Protein AF-A0A0H5C842-F1 (afdb_monomer_lite)

InterPro domains:
  IPR018628 Cytochrome c oxidase assembly factor 3, mitochondrial, coiled-coil domain [PF09813] (20-65)
  IPR041752 Cytochrome c oxidase assembly factor 3, mitochondrial [PTHR15642] (4-77)

Foldseek 3Di:
DPPDDDPQADPPPRDGDPVVVVVCVVCPVVVVVVVVVVVCVVVVVVVVCVVVVVPDDCPVPDDPDDDPVVVVVVVVVVVVVVVVVVD

Radius of gyration: 29.16 Å; chains: 1; bounding box: 61×29×68 Å

Organism: Cyberlindnera jadinii (strain ATCC 18201 / CBS 1600 / BCRC 20928 / JCM 3617 / NBRC 0987 / NRRL Y-1542) (NCBI:txid983966)

pLDDT: mean 88.62, std 8.91, range [53.62, 98.56]

Sequence (87 aa):
MALQQSKYHDPRTFKMTPAMIRARRPFFWKNAATFAVLSTITVSIYAYTYSFLGKDDFSDVPIPPITEEELTKLKKEYMAEQAANKK

Secondary structure (DSSP, 8-state):
---PPPTTB-TTT-PBPHHHHHHHHHHHHHHHHHHHHHHHHHHHHHHHHHHHHTT--GGGSPPPP--HHHHHHHHHHHHHHHHHHT-

Structure (mmCIF, N/CA/C/O backbone):
data_AF-A0A0H5C842-F1
#
_entry.id   AF-A0A0H5C842-F1
#
loop_
_atom_site.group_PDB
_atom_site.id
_atom_site.type_symbol
_atom_site.label_atom_id
_atom_site.label_alt_id
_atom_site.label_comp_id
_atom_site.label_asym_id
_atom_site.label_entity_id
_atom_site.label_seq_id
_atom_site.pdbx_PDB_ins_code
_atom_site.Cartn_x
_atom_site.Cartn_y
_atom_site.Cartn_z
_atom_site.occupancy
_atom_site.B_iso_or_equiv
_atom_site.auth_seq_id
_atom_site.auth_comp_id
_atom_site.auth_asym_id
_atom_site.auth_atom_id
_atom_site.pdbx_PDB_model_num
ATOM 1 N N . MET A 1 1 ? 33.652 -12.775 -3.102 1.00 54.34 1 MET A N 1
A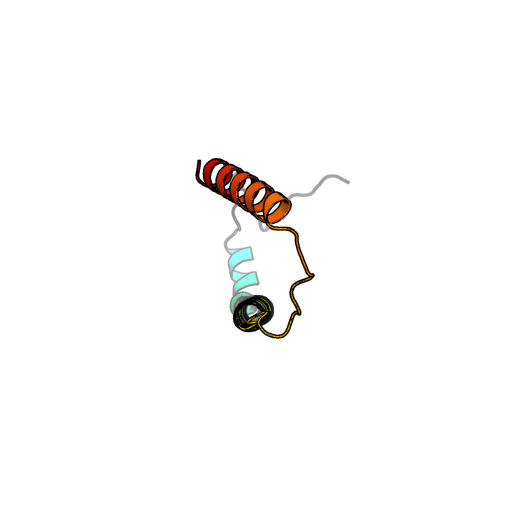TOM 2 C CA . MET A 1 1 ? 33.178 -12.591 -4.492 1.00 54.34 1 MET A CA 1
ATOM 3 C C . MET A 1 1 ? 32.982 -11.098 -4.703 1.00 54.34 1 MET A C 1
ATOM 5 O O . MET A 1 1 ? 32.210 -10.510 -3.958 1.00 54.34 1 MET A O 1
ATOM 9 N N . ALA A 1 2 ? 33.735 -10.453 -5.597 1.00 64.62 2 ALA A N 1
ATOM 10 C CA . ALA A 1 2 ? 33.520 -9.030 -5.874 1.00 64.62 2 ALA A CA 1
ATOM 11 C C . ALA A 1 2 ? 32.130 -8.849 -6.507 1.00 64.62 2 ALA A C 1
ATOM 13 O O . ALA A 1 2 ? 31.785 -9.591 -7.429 1.00 64.62 2 ALA A O 1
ATOM 14 N N . LEU A 1 3 ? 31.332 -7.902 -6.005 1.00 74.94 3 LEU A N 1
ATOM 15 C CA . LEU A 1 3 ? 30.030 -7.565 -6.585 1.00 74.94 3 LEU A CA 1
ATOM 16 C C . LEU A 1 3 ? 30.260 -6.909 -7.953 1.00 74.94 3 LEU A C 1
ATOM 18 O O . LEU A 1 3 ? 30.462 -5.702 -8.057 1.00 74.94 3 LEU A O 1
ATOM 22 N N . GLN A 1 4 ? 30.283 -7.728 -9.005 1.00 79.19 4 GLN A N 1
ATOM 23 C CA . GLN A 1 4 ? 30.327 -7.271 -10.391 1.00 79.19 4 GLN A CA 1
ATOM 24 C C . GLN A 1 4 ? 29.089 -6.411 -10.657 1.00 79.19 4 GLN A C 1
ATOM 26 O O . GLN A 1 4 ? 27.957 -6.867 -10.479 1.00 79.19 4 GLN A O 1
ATOM 31 N N . GLN A 1 5 ? 29.293 -5.159 -11.066 1.00 77.94 5 GLN A N 1
ATOM 32 C CA . GLN A 1 5 ? 28.170 -4.276 -11.355 1.00 77.94 5 GLN A CA 1
ATOM 33 C C . GLN A 1 5 ? 27.404 -4.758 -12.591 1.00 77.94 5 GLN A C 1
ATOM 35 O O . GLN A 1 5 ? 27.980 -5.131 -13.614 1.00 77.94 5 GLN A O 1
ATOM 40 N N . SER A 1 6 ? 26.074 -4.759 -12.489 1.00 82.56 6 SER A N 1
ATOM 41 C CA . SER A 1 6 ? 25.204 -5.198 -13.578 1.00 82.56 6 SER A CA 1
ATOM 42 C C . SER A 1 6 ? 25.316 -4.240 -14.769 1.00 82.56 6 SER A C 1
ATOM 44 O O . SER A 1 6 ? 25.100 -3.039 -14.617 1.00 82.56 6 SER A O 1
ATOM 46 N N . LYS A 1 7 ? 25.493 -4.786 -15.980 1.00 86.75 7 LYS A N 1
ATOM 47 C CA . LYS A 1 7 ? 25.502 -4.026 -17.251 1.00 86.75 7 LYS A CA 1
ATOM 48 C C . LYS A 1 7 ? 24.196 -3.271 -17.544 1.00 86.75 7 LYS A C 1
ATOM 50 O O . LYS A 1 7 ? 24.127 -2.465 -18.467 1.00 86.75 7 LYS A O 1
ATOM 55 N N . TYR A 1 8 ? 23.139 -3.562 -16.793 1.00 89.62 8 TYR A N 1
ATOM 56 C CA . TYR A 1 8 ? 21.821 -2.969 -16.964 1.00 89.62 8 TYR A CA 1
ATOM 57 C C . TYR A 1 8 ? 21.620 -1.690 -16.133 1.00 89.62 8 TYR A C 1
ATOM 59 O O . TYR A 1 8 ? 20.639 -0.979 -16.345 1.00 89.62 8 TYR A O 1
ATOM 67 N N . HIS A 1 9 ? 22.551 -1.361 -15.236 1.00 90.94 9 HIS A N 1
ATOM 68 C CA . HIS A 1 9 ? 22.518 -0.137 -14.438 1.00 90.94 9 HIS A CA 1
ATOM 69 C C . HIS A 1 9 ? 23.706 0.759 -14.789 1.00 90.94 9 HIS A C 1
ATOM 71 O O . HIS A 1 9 ? 24.807 0.270 -15.029 1.00 90.94 9 HIS A O 1
ATOM 77 N N . ASP A 1 10 ? 23.475 2.069 -14.817 1.00 90.62 10 ASP A N 1
ATOM 78 C CA . ASP A 1 10 ? 24.551 3.047 -14.949 1.00 90.62 10 ASP A CA 1
ATOM 79 C C . ASP A 1 10 ? 25.431 3.015 -13.680 1.00 90.62 10 ASP A C 1
ATOM 81 O O . ASP A 1 10 ? 24.894 3.186 -12.583 1.00 90.62 10 ASP A O 1
ATOM 85 N N . PRO A 1 11 ? 26.757 2.818 -13.788 1.00 87.25 11 PRO A N 1
ATOM 86 C CA . PRO A 1 11 ? 27.644 2.713 -12.628 1.00 87.25 11 PRO A CA 1
ATOM 87 C C . PRO A 1 11 ? 27.789 4.022 -11.839 1.00 87.25 11 PRO A C 1
ATOM 89 O O . PRO A 1 11 ? 28.187 3.997 -10.677 1.00 87.25 11 PRO A O 1
ATOM 92 N N . ARG A 1 12 ? 27.485 5.173 -12.453 1.00 87.50 12 ARG A N 1
ATOM 93 C CA . ARG A 1 12 ? 27.600 6.496 -11.824 1.00 87.50 12 ARG A CA 1
ATOM 94 C C . ARG A 1 12 ? 26.269 6.989 -11.281 1.00 87.50 12 ARG A C 1
ATOM 96 O O . ARG A 1 12 ? 26.224 7.563 -10.201 1.00 87.50 12 ARG A O 1
ATOM 103 N N . THR A 1 13 ? 25.187 6.806 -12.039 1.00 89.62 13 THR A N 1
ATOM 104 C CA . THR A 1 13 ? 23.863 7.345 -11.669 1.00 89.62 13 THR A CA 1
ATOM 105 C C . THR A 1 13 ? 22.914 6.288 -11.099 1.00 89.62 13 THR A C 1
ATOM 107 O O . THR A 1 13 ? 21.831 6.636 -10.638 1.00 89.62 13 THR A O 1
ATOM 110 N N . PHE A 1 14 ? 23.261 4.998 -11.165 1.00 87.88 14 PHE A N 1
ATOM 111 C CA . PHE A 1 14 ? 22.425 3.855 -10.753 1.00 87.88 14 PHE A CA 1
ATOM 112 C C . PHE A 1 14 ? 21.064 3.745 -11.467 1.00 87.88 14 PHE A C 1
ATOM 114 O O . PHE A 1 14 ? 20.252 2.863 -11.172 1.00 87.88 14 PHE A O 1
ATOM 121 N N . LYS A 1 15 ? 20.823 4.598 -12.468 1.00 92.00 15 LYS A N 1
ATOM 122 C CA . LYS A 1 15 ? 19.629 4.572 -13.310 1.00 92.00 15 LYS A CA 1
ATOM 123 C C . LYS A 1 15 ? 19.616 3.318 -14.175 1.00 92.00 15 LYS A C 1
ATOM 125 O O . LYS A 1 15 ? 20.657 2.772 -14.541 1.00 92.00 15 LYS A O 1
ATOM 130 N N . MET A 1 16 ? 18.415 2.867 -14.515 1.00 93.50 16 MET A N 1
ATOM 131 C CA . MET A 1 16 ? 18.240 1.766 -15.458 1.00 93.50 16 MET A CA 1
ATOM 132 C C . MET A 1 16 ? 18.662 2.207 -16.860 1.00 93.50 16 MET A C 1
ATOM 134 O O . MET A 1 16 ? 18.283 3.286 -17.317 1.00 93.50 16 MET A O 1
ATOM 138 N N . THR A 1 17 ? 19.402 1.355 -17.566 1.00 93.88 17 THR A N 1
ATOM 139 C CA . THR A 1 17 ? 19.755 1.612 -18.964 1.00 93.88 17 THR A CA 1
ATOM 140 C C . THR A 1 17 ? 18.554 1.365 -19.891 1.00 93.88 17 THR A C 1
ATOM 142 O O . THR A 1 17 ? 17.649 0.587 -19.557 1.00 93.88 17 THR A O 1
ATOM 145 N N . PRO A 1 18 ? 18.539 1.948 -21.107 1.00 93.75 18 PRO A N 1
ATOM 146 C CA . PRO A 1 18 ? 17.477 1.706 -22.090 1.00 93.75 18 PRO A CA 1
ATOM 147 C C . PRO A 1 18 ? 17.288 0.221 -22.438 1.00 93.75 18 PRO A C 1
ATOM 149 O O . PRO A 1 18 ? 16.176 -0.218 -22.742 1.00 93.75 18 PRO A O 1
ATOM 152 N N . ALA A 1 19 ? 18.363 -0.571 -22.361 1.00 92.88 19 ALA A N 1
ATOM 153 C CA . ALA A 1 19 ? 18.315 -2.016 -22.554 1.00 92.88 19 ALA A CA 1
ATOM 154 C C . ALA A 1 19 ? 17.450 -2.704 -21.486 1.00 92.88 19 ALA A C 1
ATOM 156 O O . ALA A 1 19 ? 16.593 -3.519 -21.832 1.00 92.88 19 ALA A O 1
ATOM 157 N N . MET A 1 20 ? 17.610 -2.328 -20.212 1.00 93.38 20 MET A N 1
ATOM 158 C CA . MET A 1 20 ? 16.795 -2.882 -19.129 1.00 93.38 20 MET A CA 1
ATOM 159 C C . MET A 1 20 ? 15.325 -2.488 -19.262 1.00 93.38 20 MET A C 1
ATOM 161 O O . MET A 1 20 ? 14.439 -3.319 -19.072 1.00 93.38 20 MET A O 1
ATOM 165 N N . ILE A 1 21 ? 15.058 -1.228 -19.616 1.00 93.62 21 ILE A N 1
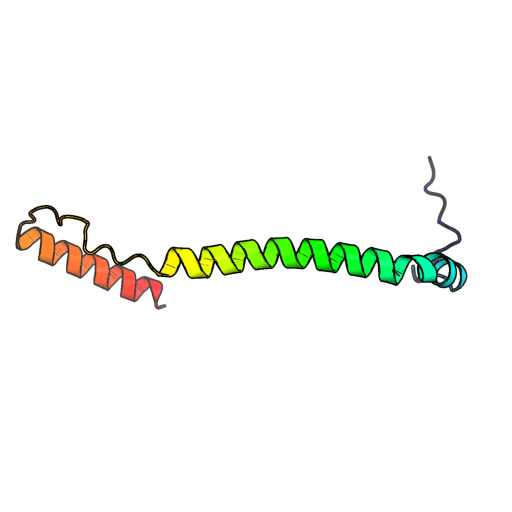ATOM 166 C CA . ILE A 1 21 ? 13.688 -0.726 -19.763 1.00 93.62 21 ILE A CA 1
ATOM 167 C C . ILE A 1 21 ? 12.943 -1.541 -20.827 1.00 93.62 21 ILE A C 1
ATOM 169 O O . ILE A 1 21 ? 11.821 -1.984 -20.582 1.00 93.62 21 ILE A O 1
ATOM 173 N N . ARG A 1 22 ? 13.574 -1.815 -21.979 1.00 94.81 22 ARG A N 1
ATOM 174 C CA . ARG A 1 22 ? 12.981 -2.675 -23.019 1.00 94.81 22 ARG A CA 1
ATOM 175 C C . ARG A 1 22 ? 12.731 -4.098 -22.537 1.00 94.81 22 ARG A C 1
ATOM 177 O O . ARG A 1 22 ? 11.652 -4.621 -22.791 1.00 94.81 22 ARG A O 1
ATOM 184 N N . ALA A 1 23 ? 13.682 -4.694 -21.819 1.00 93.56 23 ALA A N 1
ATOM 185 C CA . ALA A 1 23 ? 13.536 -6.052 -21.298 1.00 93.56 23 ALA A CA 1
ATOM 186 C C . ALA A 1 23 ? 12.341 -6.195 -20.333 1.00 93.56 23 ALA A C 1
ATOM 188 O O . ALA A 1 23 ? 11.730 -7.257 -20.260 1.00 93.56 23 ALA A O 1
ATOM 189 N N . ARG A 1 24 ? 11.973 -5.121 -19.619 1.00 93.31 24 ARG A N 1
ATOM 190 C CA . ARG A 1 24 ? 10.861 -5.122 -18.652 1.00 93.31 24 ARG A CA 1
ATOM 191 C C . ARG A 1 24 ? 9.503 -4.753 -19.246 1.00 93.31 24 ARG A C 1
ATOM 193 O O . ARG A 1 24 ? 8.488 -5.115 -18.652 1.00 93.31 24 ARG A O 1
ATOM 200 N N . ARG A 1 25 ? 9.459 -4.087 -20.410 1.00 94.06 25 ARG A N 1
ATOM 201 C CA . ARG A 1 25 ? 8.204 -3.697 -21.087 1.00 94.06 25 ARG A CA 1
ATOM 202 C C . ARG A 1 25 ? 7.142 -4.808 -21.150 1.00 94.06 25 ARG A C 1
ATOM 204 O O . ARG A 1 25 ? 6.007 -4.511 -20.788 1.00 94.06 25 ARG A O 1
ATOM 211 N N . PRO A 1 26 ? 7.452 -6.060 -21.544 1.00 95.12 26 PRO A N 1
ATOM 212 C CA . PRO A 1 26 ? 6.417 -7.089 -21.674 1.00 95.12 26 PRO A CA 1
ATOM 213 C C . PRO A 1 26 ? 5.841 -7.577 -20.334 1.00 95.12 26 PRO A C 1
ATOM 215 O O . PRO A 1 26 ? 4.748 -8.138 -20.308 1.00 95.12 26 PRO A O 1
ATOM 218 N N . PHE A 1 27 ? 6.544 -7.366 -19.218 1.00 95.38 27 PHE A N 1
ATOM 219 C CA . PHE A 1 27 ? 6.119 -7.842 -17.897 1.00 95.38 27 PHE A CA 1
ATOM 220 C C . PHE A 1 27 ? 5.385 -6.782 -17.079 1.00 95.38 27 PHE A C 1
ATOM 222 O O . PHE A 1 27 ? 4.739 -7.129 -16.096 1.00 95.38 27 PHE A O 1
ATOM 229 N N . PHE A 1 28 ? 5.459 -5.508 -17.478 1.00 94.94 28 PHE A N 1
ATOM 230 C CA . PHE A 1 28 ? 4.882 -4.404 -16.713 1.00 94.94 28 PHE A CA 1
ATOM 231 C C . PHE A 1 28 ? 3.392 -4.621 -16.428 1.00 94.94 28 PHE A C 1
ATOM 233 O O . PHE A 1 28 ? 2.988 -4.624 -15.271 1.00 94.94 28 PHE A O 1
ATOM 240 N N . TRP A 1 29 ? 2.601 -4.901 -17.466 1.00 95.62 29 TRP A N 1
ATOM 241 C CA . TRP A 1 29 ? 1.158 -5.106 -17.326 1.00 95.62 29 TRP A CA 1
ATOM 242 C C . TRP A 1 29 ? 0.799 -6.350 -16.518 1.00 95.62 29 TRP A C 1
ATOM 244 O O . TRP A 1 29 ? -0.098 -6.294 -15.684 1.00 95.62 29 TRP A O 1
ATOM 254 N N . LYS A 1 30 ? 1.526 -7.456 -16.718 1.00 96.00 30 LYS A N 1
ATOM 255 C CA . LYS A 1 30 ? 1.297 -8.698 -15.966 1.00 96.00 30 LYS A CA 1
ATOM 256 C C . LYS A 1 30 ? 1.574 -8.489 -14.478 1.00 96.00 30 LYS A C 1
ATOM 258 O O . LYS A 1 30 ? 0.748 -8.835 -13.646 1.00 96.00 30 LYS A O 1
ATOM 263 N N . ASN A 1 31 ? 2.693 -7.848 -14.153 1.00 97.06 31 ASN A N 1
ATOM 264 C CA . ASN A 1 31 ? 3.071 -7.575 -12.770 1.00 97.06 31 ASN A CA 1
ATOM 265 C C . ASN A 1 31 ? 2.142 -6.543 -12.116 1.00 97.06 31 ASN A C 1
ATOM 267 O O . ASN A 1 31 ? 1.782 -6.709 -10.955 1.00 97.06 31 ASN A O 1
ATOM 271 N N . ALA A 1 32 ? 1.729 -5.508 -12.855 1.00 97.50 32 ALA A N 1
ATOM 272 C CA . ALA A 1 32 ? 0.773 -4.515 -12.373 1.00 97.50 32 ALA A CA 1
ATOM 273 C C . ALA A 1 32 ? -0.594 -5.145 -12.072 1.00 97.50 32 ALA A C 1
ATOM 275 O O . ALA A 1 32 ? -1.174 -4.859 -11.030 1.00 97.50 32 ALA A O 1
ATOM 276 N N . ALA A 1 33 ? -1.073 -6.047 -12.934 1.00 98.06 33 ALA A N 1
ATOM 277 C CA . ALA A 1 33 ? -2.306 -6.792 -12.695 1.00 98.06 33 ALA A CA 1
ATOM 278 C C . ALA A 1 33 ? -2.197 -7.684 -11.449 1.00 98.06 33 ALA A C 1
ATOM 280 O O . ALA A 1 33 ? -3.077 -7.645 -10.595 1.00 98.06 33 ALA A O 1
ATOM 281 N N . THR A 1 34 ? -1.096 -8.428 -11.292 1.00 98.06 34 THR A N 1
ATOM 282 C CA . THR A 1 34 ? -0.861 -9.237 -10.085 1.00 98.06 34 THR A CA 1
ATOM 283 C C . THR A 1 34 ? -0.841 -8.374 -8.824 1.00 98.06 34 THR A C 1
ATOM 285 O O . THR A 1 34 ? -1.473 -8.723 -7.830 1.00 98.06 34 THR A O 1
ATOM 288 N N . PHE A 1 35 ? -0.155 -7.229 -8.864 1.00 98.06 35 PHE A N 1
ATOM 289 C CA . PHE A 1 35 ? -0.139 -6.285 -7.750 1.00 98.06 35 PHE A CA 1
ATOM 290 C C . PHE A 1 35 ? -1.543 -5.762 -7.430 1.00 98.06 35 PHE A C 1
ATOM 292 O O . PHE A 1 35 ? -1.932 -5.752 -6.265 1.00 98.06 35 PHE A O 1
ATOM 299 N N . ALA A 1 36 ? -2.318 -5.390 -8.453 1.00 98.50 36 ALA A N 1
ATOM 300 C CA . ALA A 1 36 ? -3.690 -4.933 -8.283 1.00 98.50 36 ALA A CA 1
ATOM 301 C C . ALA A 1 36 ? -4.534 -5.996 -7.572 1.00 98.50 36 ALA A C 1
ATOM 303 O O . ALA A 1 36 ? -5.112 -5.698 -6.533 1.00 98.50 36 ALA A O 1
ATOM 304 N N . VAL A 1 37 ? -4.510 -7.247 -8.043 1.00 98.56 37 VAL A N 1
ATOM 305 C CA . VAL A 1 37 ? -5.249 -8.360 -7.425 1.00 98.56 37 VAL A CA 1
ATOM 306 C C . VAL A 1 37 ? -4.877 -8.531 -5.952 1.00 98.56 37 VAL A C 1
ATOM 308 O O . VAL A 1 37 ? -5.761 -8.556 -5.097 1.00 98.56 37 VAL A O 1
ATOM 311 N N . LEU A 1 38 ? -3.580 -8.588 -5.637 1.00 98.44 38 LEU A N 1
ATOM 312 C CA . LEU A 1 38 ? -3.115 -8.730 -4.255 1.00 98.44 38 LEU A CA 1
ATOM 313 C C . LEU A 1 38 ? -3.554 -7.547 -3.381 1.00 98.44 38 LEU A C 1
ATOM 315 O O . LEU A 1 38 ? -4.005 -7.744 -2.254 1.00 98.44 38 LEU A O 1
ATOM 319 N N . SER A 1 39 ? -3.465 -6.324 -3.908 1.00 98.44 39 SER A N 1
ATOM 320 C CA . SER A 1 39 ? -3.890 -5.121 -3.189 1.00 98.44 39 SER A CA 1
ATOM 321 C C . SER A 1 39 ? -5.399 -5.109 -2.933 1.00 98.44 39 SER A C 1
ATOM 323 O O . SER A 1 39 ? -5.825 -4.813 -1.819 1.00 98.44 39 SER A O 1
ATOM 325 N N . THR A 1 40 ? -6.208 -5.495 -3.925 1.00 98.56 40 THR A N 1
ATOM 326 C CA . THR A 1 40 ? -7.669 -5.522 -3.819 1.00 98.56 40 THR A CA 1
ATOM 327 C C . THR A 1 40 ? -8.119 -6.526 -2.772 1.00 98.56 40 THR A C 1
ATOM 329 O O . THR A 1 40 ? -8.987 -6.197 -1.971 1.00 98.56 40 THR A O 1
ATOM 332 N N . ILE A 1 41 ? -7.500 -7.709 -2.721 1.00 98.38 41 ILE A N 1
ATOM 333 C CA . ILE A 1 41 ? -7.806 -8.719 -1.701 1.00 98.38 41 ILE A CA 1
ATOM 334 C C . ILE A 1 41 ? -7.573 -8.137 -0.304 1.00 98.38 41 ILE A C 1
ATOM 336 O O . ILE A 1 41 ? -8.498 -8.102 0.506 1.00 98.38 41 ILE A O 1
ATOM 340 N N . THR A 1 42 ? -6.387 -7.592 -0.037 1.00 98.12 42 THR A N 1
ATOM 341 C CA . THR A 1 42 ? -6.055 -7.032 1.282 1.00 98.12 42 THR A CA 1
ATOM 342 C C . THR A 1 42 ? -6.981 -5.879 1.676 1.00 98.12 42 THR A C 1
ATOM 344 O O . THR A 1 42 ? -7.515 -5.864 2.785 1.00 98.12 42 THR A O 1
ATOM 347 N N . VAL A 1 43 ? -7.217 -4.930 0.763 1.00 98.38 43 VAL A N 1
ATOM 348 C CA . VAL A 1 43 ? -8.099 -3.780 1.016 1.00 98.38 43 VAL A CA 1
ATOM 349 C C . VAL A 1 43 ? -9.539 -4.235 1.247 1.00 98.38 43 VAL A C 1
ATOM 351 O O . VAL A 1 43 ? -10.191 -3.723 2.152 1.00 98.38 43 VAL A O 1
ATOM 354 N N . SER A 1 44 ? -10.027 -5.217 0.483 1.00 98.00 44 SER A N 1
ATOM 355 C CA . SER A 1 44 ? -11.388 -5.742 0.639 1.00 98.00 44 SER A CA 1
ATOM 356 C C . SER A 1 44 ? -11.607 -6.406 1.996 1.00 98.00 44 SER A C 1
ATOM 358 O O . SER A 1 44 ? -12.632 -6.154 2.623 1.00 98.00 44 SER A O 1
ATOM 360 N N . ILE A 1 45 ? -10.629 -7.177 2.488 1.00 97.62 45 ILE A N 1
ATOM 361 C CA . ILE A 1 45 ? -10.691 -7.802 3.813 1.00 97.62 45 ILE A CA 1
ATOM 362 C C . ILE A 1 45 ? -10.773 -6.717 4.884 1.00 97.62 45 ILE A C 1
ATOM 364 O O . ILE A 1 45 ? -11.656 -6.759 5.734 1.00 97.62 45 ILE A O 1
ATOM 368 N N . TYR A 1 46 ? -9.891 -5.716 4.822 1.00 96.69 46 TYR A N 1
ATOM 369 C CA . TYR A 1 46 ? -9.888 -4.635 5.804 1.00 96.69 46 TYR A CA 1
ATOM 370 C C . TYR A 1 46 ? -11.185 -3.818 5.772 1.00 96.69 46 TYR A C 1
ATOM 372 O O . TYR A 1 46 ? -11.783 -3.564 6.816 1.00 96.69 46 TYR A O 1
ATOM 380 N N . ALA A 1 47 ? -11.655 -3.451 4.578 1.00 96.38 47 ALA A N 1
ATOM 381 C CA . ALA A 1 47 ? -12.892 -2.700 4.403 1.00 96.38 47 ALA A CA 1
ATOM 382 C C . ALA A 1 47 ? -14.112 -3.484 4.910 1.00 96.38 47 ALA A C 1
ATOM 384 O O . ALA A 1 47 ? -14.953 -2.922 5.614 1.00 96.38 47 ALA A O 1
ATOM 385 N N . TYR A 1 48 ? -14.185 -4.784 4.602 1.00 95.88 48 TYR A N 1
ATOM 386 C CA . TYR A 1 48 ? -15.240 -5.658 5.105 1.00 95.88 48 TYR A CA 1
ATOM 387 C C . TYR A 1 48 ? -15.218 -5.707 6.630 1.00 95.88 48 TYR A C 1
ATOM 389 O O . TYR A 1 48 ? -16.229 -5.388 7.254 1.00 95.88 48 TYR A O 1
ATOM 397 N N . THR A 1 49 ? -14.065 -6.020 7.225 1.00 95.38 49 THR A N 1
ATOM 398 C CA . THR A 1 49 ? -13.919 -6.116 8.680 1.00 95.38 49 THR A CA 1
ATOM 399 C C . THR A 1 49 ? -14.294 -4.807 9.361 1.00 95.38 49 THR A C 1
ATOM 401 O O . THR A 1 49 ? -15.080 -4.824 10.301 1.00 95.38 49 THR A O 1
ATOM 404 N N . TYR A 1 50 ? -13.818 -3.668 8.852 1.00 91.94 50 TYR A N 1
ATOM 405 C CA . TYR A 1 50 ? -14.176 -2.351 9.378 1.00 91.94 50 TYR A CA 1
ATOM 406 C C . TYR A 1 50 ? -15.691 -2.105 9.332 1.00 91.94 50 TYR A C 1
ATOM 408 O O . TYR A 1 50 ? -16.291 -1.683 10.318 1.00 91.94 50 TYR A O 1
ATOM 416 N N . SER A 1 51 ? -16.330 -2.429 8.204 1.00 89.88 51 SER A N 1
ATOM 417 C CA . SER A 1 51 ? -17.779 -2.276 8.046 1.00 89.88 51 SER A CA 1
ATOM 418 C C . SER A 1 51 ? -18.596 -3.250 8.900 1.00 89.88 51 SER A C 1
ATOM 420 O O . SER A 1 51 ? -19.754 -2.969 9.205 1.00 89.88 51 SER A O 1
ATOM 422 N N . PHE A 1 52 ? -18.036 -4.415 9.229 1.00 91.06 52 PHE A N 1
ATOM 423 C CA . PHE A 1 52 ? -18.693 -5.463 10.001 1.00 91.06 52 PHE A CA 1
ATOM 424 C C . PHE A 1 52 ? -18.625 -5.164 11.500 1.00 91.06 52 PHE A C 1
ATOM 426 O O . PHE A 1 52 ? -19.650 -5.210 12.170 1.00 91.06 52 PHE A O 1
ATOM 433 N N . LEU A 1 53 ? -17.445 -4.789 12.001 1.00 86.88 53 LEU A N 1
ATOM 434 C CA . LEU A 1 53 ? -17.208 -4.571 13.429 1.00 86.88 53 LEU A CA 1
ATOM 435 C C . LEU A 1 53 ? -18.006 -3.389 13.997 1.00 86.88 53 LEU A C 1
ATOM 437 O O . LEU A 1 53 ? -18.411 -3.418 15.149 1.00 86.88 53 LEU A O 1
ATOM 441 N N . GLY A 1 54 ? -18.261 -2.356 13.190 1.00 78.94 54 GLY A N 1
ATOM 442 C CA . GLY A 1 54 ? -18.989 -1.160 13.629 1.00 78.94 54 GLY A CA 1
ATOM 443 C C . GLY A 1 54 ? -20.508 -1.317 13.766 1.00 78.94 54 GLY A C 1
ATOM 444 O O . GLY A 1 54 ? -21.179 -0.313 13.981 1.00 78.94 54 GLY A O 1
ATOM 445 N N . LYS A 1 55 ? -21.065 -2.521 13.576 1.00 78.62 55 LYS A N 1
ATOM 446 C CA . LYS A 1 55 ? -22.519 -2.759 13.627 1.00 78.62 55 LYS A CA 1
ATOM 447 C C . LYS A 1 55 ? -23.029 -3.313 14.959 1.00 78.62 55 LYS A C 1
ATOM 449 O O . LYS A 1 55 ? -24.239 -3.464 15.089 1.00 78.62 55 LYS A O 1
ATOM 454 N N . ASP A 1 56 ? -22.146 -3.651 15.893 1.00 81.00 56 ASP A N 1
ATOM 455 C CA . ASP A 1 56 ? -22.546 -4.263 17.160 1.00 81.00 56 ASP A CA 1
ATOM 456 C C . ASP A 1 56 ? -23.060 -3.201 18.147 1.00 81.00 56 ASP A C 1
ATOM 458 O O . ASP A 1 56 ? -22.353 -2.240 18.461 1.00 81.00 56 ASP A O 1
ATOM 462 N N . ASP A 1 57 ? -24.306 -3.357 18.594 1.00 75.06 57 ASP A N 1
ATOM 463 C CA . ASP A 1 57 ? -24.961 -2.517 19.597 1.00 75.06 57 ASP A CA 1
ATOM 464 C C . ASP A 1 57 ? -25.119 -3.389 20.841 1.00 75.06 57 ASP A C 1
ATOM 466 O O . ASP A 1 57 ? -26.047 -4.197 20.903 1.00 75.06 57 ASP A O 1
ATOM 470 N N . PHE A 1 58 ? -24.184 -3.255 21.794 1.00 76.94 58 PHE A N 1
ATOM 471 C CA . PHE A 1 58 ? -24.004 -4.055 23.026 1.00 76.94 58 PHE A CA 1
ATOM 472 C C . PHE A 1 58 ? -25.205 -4.052 24.005 1.00 76.94 58 PHE A C 1
ATOM 474 O O . PHE A 1 58 ? -25.061 -4.252 25.209 1.00 76.94 58 PHE A O 1
ATOM 481 N N . SER A 1 59 ? -26.399 -3.774 23.500 1.00 80.00 59 SER A N 1
ATOM 482 C CA . SER A 1 59 ? -27.695 -3.745 24.165 1.00 80.00 59 SER A CA 1
ATOM 483 C C . SER A 1 59 ? -28.115 -5.073 24.805 1.00 80.00 59 SER A C 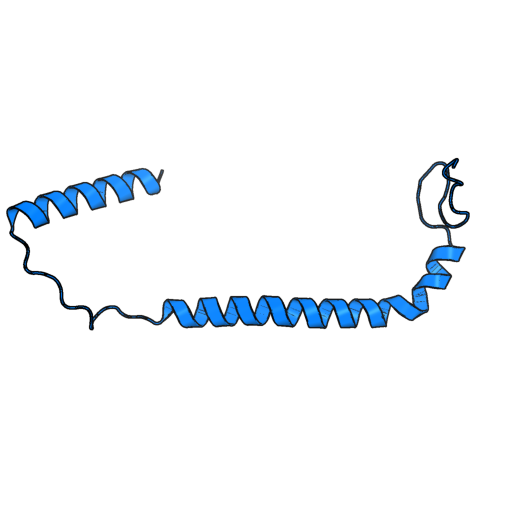1
ATOM 485 O O . SER A 1 59 ? -28.929 -5.067 25.727 1.00 80.00 59 SER A O 1
ATOM 487 N N . ASP A 1 60 ? -27.568 -6.201 24.350 1.00 83.19 60 ASP A N 1
ATOM 488 C CA . ASP A 1 60 ? -27.823 -7.541 24.882 1.00 83.19 60 ASP A CA 1
ATOM 489 C C . ASP A 1 60 ? -26.909 -7.916 26.061 1.00 83.19 60 ASP A C 1
ATOM 491 O O . ASP A 1 60 ? -27.165 -8.908 26.750 1.00 83.19 60 ASP A O 1
ATOM 495 N N . VAL A 1 61 ? -25.875 -7.117 26.339 1.00 82.38 61 VAL A N 1
ATOM 496 C CA . VAL A 1 61 ? -24.965 -7.337 27.464 1.00 82.38 61 VAL A CA 1
ATOM 497 C C . VAL A 1 61 ? -25.641 -6.871 28.762 1.00 82.38 61 VAL A C 1
ATOM 499 O O . VAL A 1 61 ? -25.873 -5.671 28.944 1.00 82.38 61 VAL A O 1
ATOM 502 N N . PRO A 1 62 ? -25.951 -7.777 29.710 1.00 82.06 62 PRO A N 1
ATOM 503 C CA . PRO A 1 62 ? -26.563 -7.386 30.972 1.00 82.06 62 PRO A CA 1
ATOM 504 C C . PRO A 1 62 ? -25.573 -6.571 31.810 1.00 82.06 62 PRO A C 1
ATOM 506 O O . PRO A 1 62 ? -24.454 -7.007 32.085 1.00 82.06 62 PRO A O 1
ATOM 509 N N . ILE A 1 63 ? -25.998 -5.386 32.246 1.00 81.31 63 ILE A N 1
ATOM 510 C CA . ILE A 1 63 ? -25.194 -4.524 33.117 1.00 81.31 63 ILE A CA 1
ATOM 511 C C . ILE A 1 63 ? -25.171 -5.151 34.522 1.00 81.31 63 ILE A C 1
ATOM 513 O O . ILE A 1 63 ? -26.241 -5.429 35.074 1.00 81.31 63 ILE A O 1
ATOM 517 N N . PRO A 1 64 ? -23.990 -5.382 35.126 1.00 83.06 64 PRO A N 1
ATOM 518 C CA . PRO A 1 64 ? -23.917 -5.876 36.494 1.00 83.06 64 PRO A CA 1
ATOM 519 C C . PRO A 1 64 ? -24.530 -4.852 37.466 1.00 83.06 64 PRO A C 1
ATOM 521 O O . PRO A 1 64 ? -24.403 -3.645 37.247 1.00 83.06 64 PRO A O 1
ATOM 524 N N . PRO A 1 65 ? -25.182 -5.298 38.552 1.00 84.00 65 PRO A N 1
ATOM 525 C CA . PRO A 1 65 ? -25.689 -4.385 39.567 1.00 84.00 65 PRO A CA 1
ATOM 526 C C . PRO A 1 65 ? -24.515 -3.647 40.224 1.00 84.00 65 PRO A C 1
ATOM 528 O O . PRO A 1 65 ? -23.594 -4.276 40.742 1.00 84.00 65 PRO A O 1
ATOM 531 N N . ILE A 1 66 ? -24.555 -2.317 40.192 1.00 82.81 66 ILE A N 1
ATOM 532 C CA . ILE A 1 66 ? -23.548 -1.424 40.779 1.00 82.81 66 ILE A CA 1
ATOM 533 C C . ILE A 1 66 ? -24.196 -0.534 41.836 1.00 82.81 66 ILE A C 1
ATOM 535 O O . ILE A 1 66 ? -25.371 -0.175 41.723 1.00 82.81 66 ILE A O 1
ATOM 539 N N . THR A 1 67 ? -23.430 -0.157 42.855 1.00 87.31 67 THR A N 1
ATOM 540 C CA . THR A 1 67 ? -23.890 0.815 43.853 1.00 87.31 67 THR A CA 1
ATOM 541 C C . THR A 1 67 ? -23.818 2.245 43.299 1.00 87.31 67 THR A C 1
ATOM 543 O O . THR A 1 67 ? -23.016 2.551 42.411 1.00 87.31 67 THR A O 1
ATOM 546 N N . GLU A 1 68 ? -24.657 3.155 43.808 1.00 85.69 68 GLU A N 1
ATOM 547 C CA . GLU A 1 68 ? -24.667 4.559 43.357 1.00 85.69 68 GLU A CA 1
ATOM 548 C C . GLU A 1 68 ? -23.319 5.258 43.606 1.00 85.69 68 GLU A C 1
ATOM 550 O O . GLU A 1 68 ? -22.864 6.061 42.786 1.00 85.69 68 GLU A O 1
ATOM 555 N N . GLU A 1 69 ? -22.639 4.911 44.701 1.00 85.56 69 GLU A N 1
ATOM 556 C CA . GLU A 1 69 ? -21.321 5.443 45.054 1.00 85.56 69 GLU A CA 1
ATOM 557 C C . GLU A 1 69 ? -20.258 5.047 44.020 1.00 85.56 69 GLU A C 1
ATOM 559 O O . GLU A 1 69 ? -19.530 5.904 43.507 1.00 85.56 69 GLU A O 1
ATOM 564 N N . GLU A 1 70 ? -20.219 3.771 43.635 1.00 85.44 70 GLU A N 1
ATOM 565 C CA . GLU A 1 70 ? -19.312 3.262 42.603 1.00 85.44 70 GLU A CA 1
ATOM 566 C C . GLU A 1 70 ? -19.593 3.902 41.240 1.00 85.44 70 GLU A C 1
ATOM 568 O O . GLU A 1 70 ? -18.655 4.312 40.552 1.00 85.44 70 GLU A O 1
ATOM 573 N N . LEU A 1 71 ? -20.868 4.092 40.876 1.00 84.75 71 LEU A N 1
ATOM 574 C CA . LEU A 1 71 ? -21.248 4.747 39.620 1.00 84.75 71 LEU A CA 1
ATOM 575 C C . LEU A 1 71 ? -20.692 6.174 39.530 1.00 84.75 71 LEU A C 1
ATOM 577 O O . LEU A 1 71 ? -20.206 6.595 38.475 1.00 84.75 71 LEU A O 1
ATOM 581 N N . THR A 1 72 ? -20.762 6.940 40.623 1.00 88.69 72 THR A N 1
ATOM 582 C CA . THR A 1 72 ? -20.219 8.306 40.634 1.00 88.69 72 THR A CA 1
ATOM 583 C C . THR A 1 72 ? -18.702 8.326 40.482 1.00 88.69 72 THR A C 1
ATOM 585 O O . THR A 1 72 ? -18.172 9.219 39.816 1.00 88.69 72 THR A O 1
ATOM 588 N N . LYS A 1 73 ? -18.005 7.339 41.055 1.00 91.25 73 LYS A N 1
ATOM 589 C CA . LYS A 1 73 ? -16.554 7.189 40.927 1.00 91.25 73 LYS A CA 1
ATOM 590 C C . LYS A 1 73 ? -16.159 6.845 39.486 1.00 91.25 73 LYS A C 1
ATOM 592 O O . LYS A 1 73 ? -15.360 7.571 38.899 1.00 91.25 73 LYS A O 1
ATOM 597 N N . LEU A 1 74 ? -16.813 5.848 38.887 1.00 88.56 74 LEU A N 1
ATOM 598 C CA . LEU A 1 74 ? -16.606 5.423 37.496 1.00 88.56 74 LEU A CA 1
ATOM 599 C C . LEU A 1 74 ? -16.847 6.557 36.488 1.00 88.56 74 LEU A C 1
ATOM 601 O O . LEU A 1 74 ? -16.050 6.764 35.576 1.00 88.56 74 LEU A O 1
ATOM 605 N N . LYS A 1 75 ? -17.913 7.351 36.669 1.00 90.25 75 LYS A N 1
ATOM 606 C CA . LYS A 1 75 ? -18.186 8.513 35.802 1.00 90.25 75 LYS A CA 1
ATOM 607 C C . LYS A 1 75 ? -17.081 9.567 35.879 1.00 90.25 75 LYS A C 1
ATOM 609 O O . LYS A 1 75 ? -16.706 10.125 34.851 1.00 90.25 75 LYS A O 1
ATOM 614 N N . LYS A 1 76 ? -16.558 9.847 37.078 1.00 92.94 76 LYS A N 1
ATOM 615 C CA . LYS A 1 76 ? -15.458 10.808 37.265 1.00 92.94 76 LYS A CA 1
ATOM 616 C C . LYS A 1 76 ? -14.175 10.328 36.591 1.00 92.94 76 LYS A C 1
ATOM 618 O O . LYS A 1 76 ? -13.529 11.125 35.915 1.00 92.94 76 LYS A O 1
ATOM 623 N N . GLU A 1 77 ? -13.840 9.048 36.749 1.00 90.81 77 GLU A N 1
ATOM 624 C CA . GLU A 1 77 ? -12.678 8.422 36.106 1.00 90.81 77 GLU A CA 1
ATOM 625 C C . GLU A 1 77 ? -12.797 8.487 34.574 1.00 90.81 77 GLU A C 1
ATOM 627 O O 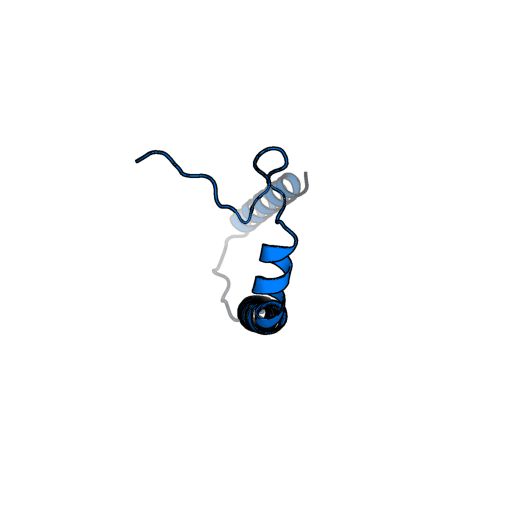. GLU A 1 77 ? -11.909 9.031 33.920 1.00 90.81 77 GLU A O 1
ATOM 632 N N . TYR A 1 78 ? -13.944 8.089 34.010 1.00 91.12 78 TYR A N 1
ATOM 633 C CA . TYR A 1 78 ? -14.203 8.167 32.566 1.00 91.12 78 TYR A CA 1
ATOM 634 C C . TYR A 1 78 ? -14.068 9.592 32.008 1.00 91.12 78 TYR A C 1
ATOM 636 O O . TYR A 1 78 ? -13.448 9.812 30.967 1.00 91.12 78 TYR A O 1
ATOM 644 N N . MET A 1 79 ? -14.630 10.590 32.697 1.00 89.38 79 MET A N 1
ATOM 645 C CA . MET A 1 79 ? -14.528 11.989 32.266 1.00 89.38 79 MET A CA 1
ATOM 646 C C . MET A 1 79 ? -13.087 12.511 32.320 1.00 89.38 79 MET A C 1
ATOM 648 O O . MET A 1 79 ? -12.694 13.294 31.453 1.00 89.38 79 MET A O 1
ATOM 652 N N . ALA A 1 80 ? -12.299 12.081 33.310 1.00 91.56 80 ALA A N 1
ATOM 653 C CA . ALA A 1 80 ? -10.889 12.440 33.424 1.00 91.56 80 ALA A CA 1
ATOM 654 C C . ALA A 1 80 ? -10.051 11.824 32.290 1.00 91.56 80 ALA A C 1
ATOM 656 O O . ALA A 1 80 ? -9.248 12.530 31.678 1.00 91.56 80 ALA A O 1
ATOM 657 N N . GLU A 1 81 ? -10.284 10.552 31.956 1.00 88.31 81 GLU A N 1
ATOM 658 C CA . GLU A 1 81 ? -9.625 9.878 30.831 1.00 88.31 81 GLU A CA 1
ATOM 659 C C . GLU A 1 81 ? -9.991 10.516 29.488 1.00 88.31 81 GLU A C 1
ATOM 661 O O . GLU A 1 81 ? -9.108 10.812 28.683 1.00 88.31 81 GLU A O 1
ATOM 666 N N . GLN A 1 82 ? -11.272 10.823 29.265 1.00 86.38 82 GLN A N 1
ATOM 667 C CA . GLN A 1 82 ? -11.729 11.493 28.044 1.00 86.38 82 GLN A CA 1
ATOM 668 C C . GLN A 1 82 ? -11.126 12.896 27.890 1.00 86.38 82 GLN A C 1
ATOM 670 O O . GLN A 1 82 ? -10.771 13.307 26.786 1.00 86.38 82 GLN A O 1
ATOM 675 N N . ALA A 1 83 ? -10.977 13.638 28.990 1.00 86.00 83 ALA A N 1
ATOM 676 C CA . ALA A 1 83 ? -10.318 14.942 28.980 1.00 86.00 83 ALA A CA 1
ATOM 677 C C . ALA A 1 83 ? -8.801 14.839 28.728 1.00 86.00 83 ALA A C 1
ATOM 679 O O . ALA A 1 83 ? -8.225 15.754 28.138 1.00 86.00 83 ALA A O 1
ATOM 680 N N . ALA A 1 84 ? -8.161 13.748 29.161 1.00 86.19 84 ALA A N 1
ATOM 681 C CA . ALA A 1 84 ? -6.744 13.484 28.924 1.00 86.19 84 ALA A CA 1
ATOM 682 C C . ALA A 1 84 ? -6.464 13.044 27.478 1.00 86.19 84 ALA A C 1
ATOM 684 O O . ALA A 1 84 ? -5.502 13.514 26.883 1.00 86.19 84 ALA A O 1
ATOM 685 N N . ASN A 1 85 ? -7.325 12.200 26.902 1.00 79.62 85 ASN A N 1
ATOM 686 C CA . ASN A 1 85 ? -7.162 11.644 25.554 1.00 79.62 85 ASN A CA 1
ATOM 687 C C . ASN A 1 85 ? -7.532 12.642 24.436 1.00 79.62 85 ASN A C 1
ATOM 689 O O . ASN A 1 85 ? -7.223 12.432 23.267 1.00 79.62 85 ASN A O 1
ATOM 693 N N . LYS A 1 86 ? -8.223 13.735 24.790 1.00 71.50 86 LYS A N 1
ATOM 694 C CA . LYS A 1 86 ? -8.610 14.821 23.874 1.00 71.50 86 LYS A CA 1
ATOM 695 C C . LYS A 1 86 ? -7.559 15.944 23.770 1.00 71.50 86 LYS A C 1
ATOM 697 O O . LYS A 1 86 ? -7.786 16.898 23.027 1.00 71.50 86 LYS A O 1
ATOM 702 N N . LYS A 1 87 ? -6.456 15.867 24.522 1.00 53.62 87 LYS A N 1
ATOM 703 C CA . LYS A 1 87 ? -5.303 16.782 24.430 1.00 53.62 87 LYS A CA 1
ATOM 704 C C . LYS A 1 87 ? -4.247 16.238 23.479 1.00 53.62 87 LYS A C 1
ATOM 706 O O . LYS A 1 87 ? -3.619 17.083 22.808 1.00 53.62 87 LYS A O 1
#

=== Feature glossary ===
Legend for the data blocks above and below:

— What the protein is —

Sequence gives the chain of amino acids in standard one-letter code (A=alanine, C=cysteine, …, Y=tyrosine), read N→C. It is the only feature that is directly encoded by the gene; all structural features are derived from the folded form of this sequence.

The annotation block draws on four external resources. InterPro: which protein families and domains the sequence belongs to. GO: standardized terms for what the protein does, what process it participates in, and where in the cell it acts. CATH: which structural fold it has in the CATH hierarchy. Organism: the species of origin.

— Where its atoms are —

Atomic coordinates in PDBx/mmCIF format — the same representation the Protein Data Bank distributes. Each line of the _atom_site loop places one backbone atom in Cartesian space (units: ångströms, origin: arbitrary).

Six rendered views show the 3D structure from the faces of a cube — i.e. along ±x, ±y, ±z. Rendering representation is drawn randomly per protein from cartoon (secondary-structure ribbons), sticks (backbone bonds), or molecular surface; coloring is either N→C rainbow (blue at the N-terminus through red at the C-terminus) or one color per chain.

— Local backbone conformation —

DSSP 8-stat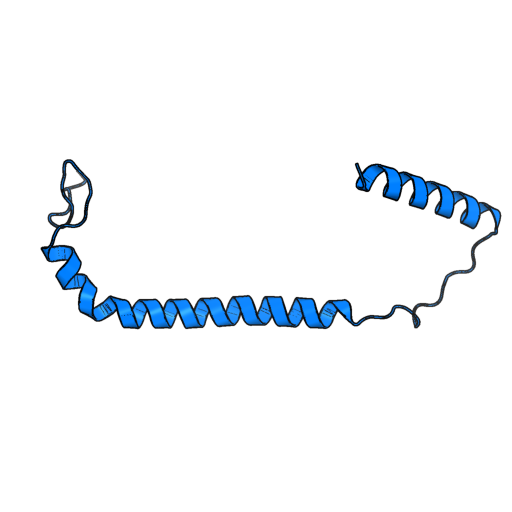e secondary structure assigns each residue one of H (α-helix), G (3₁₀-helix), I (π-helix), E (extended β-strand), B (isolated β-bridge), T (hydrogen-bonded turn), S (bend), or '-' (coil). The assignment is computed from backbone hydrogen-bond geometry via the Kabsch–Sander algorithm.

P-SEA three-state annotation labels each residue as helix, strand, or coil based purely on the geometry of the Cα trace. It serves as a fallback when the full backbone (and thus DSSP) is unavailable.

φ (phi) and ψ (psi) are the two rotatable backbone dihedrals per residue: φ is the C(i-1)–N–Cα–C torsion, ψ is the N–Cα–C–N(i+1) torsion, both in degrees on (−180°, 180°]. α-helical residues cluster near (−60°, −45°); β-strand residues near (−120°, +130°). A Ramachandran plot is simply a scatter of (φ, ψ) for every residue.

— Global shape and packing —

Radius of gyration (Rg) is the root-mean-square distance of Cα atoms from their centroid — a single number for overall size and compactness. A globular domain of N residues has Rg ≈ 2.2·N^0.38 Å; an extended or disordered chain has a much larger Rg. The Cα contact count is the number of residue pairs whose Cα atoms are within 8 Å and are more than four positions apart in sequence — a standard proxy for tertiary packing density. The bounding box is the smallest axis-aligned box enclosing all Cα atoms.

Accessible surface area quantifies burial. A residue with SASA near zero is packed into the hydrophobic core; one with SASA >100 Å² sits on the surface. Computed here via the Shrake–Rupley numerical algorithm with a 1.4 Å probe.

The contact map is a binary N×N matrix image: pixel (i, j) is dark where Cα_i and Cα_j are within 8 Å and |i−j|>4. Because the |i−j|>4 filter removes local helical contacts, off-diagonal stripes parallel to the main diagonal indicate parallel β-sheets; stripes perpendicular to it indicate antiparallel β-sheets. The Ramachandran plot scatters every residue's (φ, ψ) pair against the sterically allowed regions. The PAE heatmap renders the predicted-aligned-error matrix.

— Structural neighborhood —

A 3Di character summarizes, for each residue, the relative orientation of the Cα frame of its nearest spatial neighbor. Because it encodes fold topology rather than chemistry, 3Di alignments detect remote structural similarity that sequence alignment misses.

Structural nearest neighbors (via Foldseek easy-search vs the PDB). Reported per hit: target PDB id, E-value, and alignment TM-score. A TM-score above ~0.5 is the conventional threshold for 'same fold'.

— Confidence and disorder —

For AlphaFold models, the B-factor field carries pLDDT — the model's own estimate of local accuracy on a 0–100 scale. Regions with pLDDT<50 should be treated as essentially unmodeled; they often correspond to intrinsically disordered segments.

B-factor (Debye–Waller factor) ref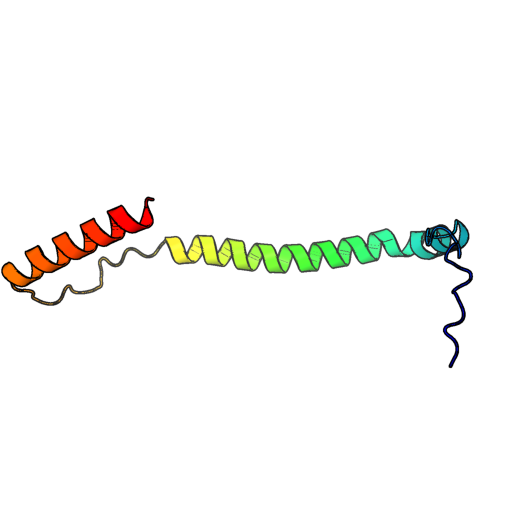lects atomic displacement in the crystal lattice. It is an experimental observable (units Å²), not a prediction; low values mean the atom is pinned down, high values mean it moves or is heterogeneous across the crystal.

Predicted Aligned Error (PAE) is an AlphaFold confidence matrix: entry (i, j) is the expected error in the position of residue j, in ångströms, when the prediction is superimposed on the true structure at residue i. Low PAE within a block of residues means that block is internally rigid and well-predicted; high PAE between two blocks means their relative placement is uncertain even if each block individually is confident.